Protein AF-A0A673BYY7-F1 (afdb_monomer_lite)

InterPro domains:
  IPR002110 Ankyrin repeat [PF12796] (5-66)
  IPR002110 Ankyrin repeat [PS50088] (9-31)
  IPR015868 Glutaminase [PTHR12544] (1-84)
  IPR036770 Ankyrin repeat-containing domain superfamily [G3DSA:1.25.40.20] (1-68)
  IPR036770 Ankyrin repeat-c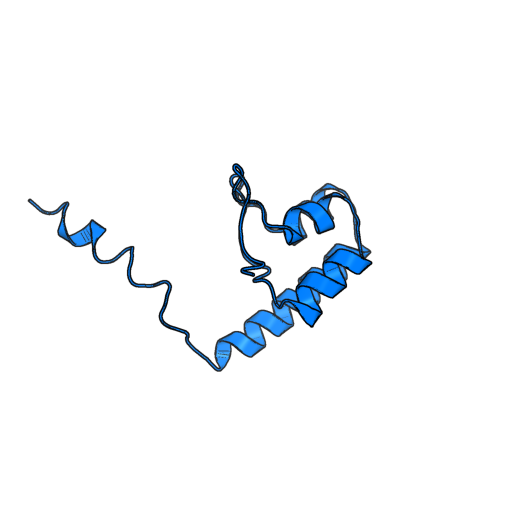ontaining domain superfamily [SSF48403] (2-66)

Foldseek 3Di:
DQQCDADPQSDGPLLVCLLVLPQVSNCCCCVPVVHDQCRATNVRDGSLNSNVVNVNVVSNVVSVVSNVVVVVVCVVDDDDDPPPPPVVVVVPPPD

pLDDT: mean 84.0, std 17.92, range [41.34, 98.12]

Organism: NCBI:txid375764

Radius of gyration: 15.54 Å; chains: 1; bounding box: 44×26×35 Å

Secondary structure (DSSP, 8-state):
--TT---TTS--HHHHHHHTT-HHHHHIIIIIS---TT-B-TTS-BHHHHHHHTT-HHHHHHHHHHHHHHHHHHTT-----SSHHHHHHHHHS--

Structure (mmCIF, N/CA/C/O backbone):
data_AF-A0A673BYY7-F1
#
_entry.id   AF-A0A673BYY7-F1
#
loop_
_atom_site.group_PDB
_atom_site.id
_atom_site.type_symbol
_atom_site.label_atom_id
_atom_site.label_alt_id
_atom_site.label_comp_id
_atom_site.label_asym_id
_atom_site.label_entity_id
_atom_site.label_seq_id
_atom_site.pdbx_PDB_ins_code
_atom_site.Cartn_x
_atom_site.Cartn_y
_atom_site.Cartn_z
_atom_site.occupancy
_atom_site.B_iso_or_equiv
_atom_site.auth_seq_id
_atom_site.auth_comp_id
_atom_site.auth_asym_id
_atom_site.auth_atom_id
_atom_site.pdbx_PDB_model_num
ATOM 1 N N . VAL A 1 1 ? -6.320 -15.601 7.754 1.00 60.47 1 VAL A N 1
ATOM 2 C CA . VAL A 1 1 ? -5.249 -15.413 6.747 1.00 60.47 1 VAL A CA 1
ATOM 3 C C . VAL A 1 1 ? -4.482 -14.168 7.152 1.00 60.47 1 VAL A C 1
ATOM 5 O O . VAL A 1 1 ? -5.141 -13.195 7.492 1.00 60.47 1 VAL A O 1
ATOM 8 N N . ASN A 1 2 ? -3.148 -14.215 7.218 1.00 74.31 2 ASN A N 1
ATOM 9 C CA . ASN A 1 2 ? -2.348 -13.025 7.517 1.00 74.31 2 ASN A CA 1
ATOM 10 C C . ASN A 1 2 ? -2.213 -12.188 6.233 1.00 74.31 2 ASN A C 1
ATOM 12 O O . ASN A 1 2 ? -1.622 -12.663 5.267 1.00 74.31 2 ASN A O 1
ATOM 16 N N . MET A 1 3 ? -2.791 -10.983 6.221 1.00 81.38 3 MET A N 1
ATOM 17 C CA . MET A 1 3 ? -2.795 -10.085 5.055 1.00 81.38 3 MET A CA 1
ATOM 18 C C . MET A 1 3 ? -1.505 -9.254 4.937 1.00 81.38 3 MET A C 1
ATOM 20 O O . MET A 1 3 ? -1.319 -8.557 3.945 1.00 81.38 3 MET A O 1
ATOM 24 N N . GLU A 1 4 ? -0.601 -9.357 5.915 1.00 80.75 4 GLU A N 1
ATOM 25 C CA . GLU A 1 4 ? 0.721 -8.715 5.915 1.00 80.75 4 GLU A CA 1
ATOM 26 C C . GLU A 1 4 ? 1.831 -9.648 5.409 1.00 80.75 4 GLU A C 1
ATOM 28 O O . GLU A 1 4 ? 3.016 -9.351 5.539 1.00 80.75 4 GLU A O 1
ATOM 33 N N . GLN A 1 5 ? 1.466 -10.804 4.847 1.00 86.44 5 GLN A N 1
ATOM 34 C CA . GLN A 1 5 ? 2.438 -11.722 4.269 1.00 8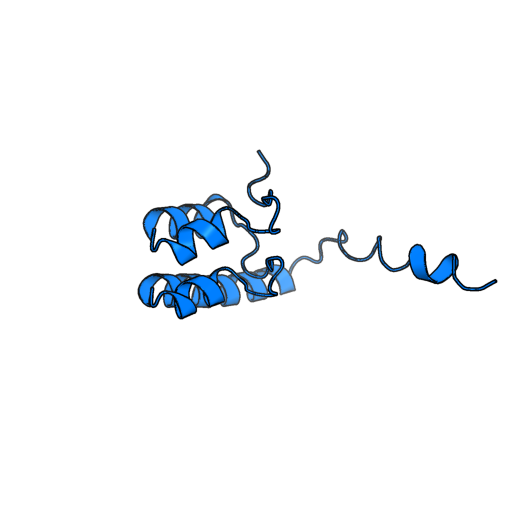6.44 5 GLN A CA 1
ATOM 35 C C . GLN A 1 5 ? 3.129 -11.073 3.063 1.00 86.44 5 GLN A C 1
ATOM 37 O O . GLN A 1 5 ? 2.477 -10.488 2.195 1.00 86.44 5 GLN A O 1
ATOM 42 N N . THR A 1 6 ? 4.454 -11.184 3.026 1.00 89.12 6 THR A N 1
ATOM 43 C CA . THR A 1 6 ? 5.288 -10.583 1.986 1.00 89.12 6 THR A CA 1
ATOM 44 C C . THR A 1 6 ? 5.770 -11.607 0.965 1.00 89.12 6 THR A C 1
ATOM 46 O O . THR A 1 6 ? 5.900 -12.794 1.274 1.00 89.12 6 THR A O 1
ATOM 49 N N . ASP A 1 7 ? 6.073 -11.136 -0.244 1.00 88.31 7 ASP A N 1
ATOM 50 C CA . ASP A 1 7 ? 6.764 -11.918 -1.271 1.00 88.31 7 ASP A CA 1
ATOM 51 C C . ASP A 1 7 ? 8.288 -12.018 -1.012 1.00 88.31 7 ASP A C 1
ATOM 53 O O . ASP A 1 7 ? 8.793 -11.641 0.050 1.00 88.31 7 ASP A O 1
ATOM 57 N N . TYR A 1 8 ? 9.031 -12.542 -1.996 1.00 88.06 8 TYR A N 1
ATOM 58 C CA . TYR A 1 8 ? 10.497 -12.649 -1.961 1.00 88.06 8 TYR A CA 1
ATOM 59 C C . TYR A 1 8 ? 11.225 -11.298 -1.873 1.00 88.06 8 TYR A C 1
ATOM 61 O O . TYR A 1 8 ? 12.371 -11.259 -1.424 1.00 88.06 8 TYR A O 1
ATOM 69 N N . ASP A 1 9 ? 10.580 -10.208 -2.290 1.00 89.56 9 ASP A N 1
ATOM 70 C CA . ASP A 1 9 ? 11.110 -8.846 -2.263 1.00 89.56 9 ASP A CA 1
ATOM 71 C C . ASP A 1 9 ? 10.621 -8.055 -1.035 1.00 89.56 9 ASP A C 1
ATOM 73 O O . ASP A 1 9 ? 10.769 -6.833 -0.975 1.00 89.56 9 ASP A O 1
ATOM 77 N N . SER A 1 10 ? 10.060 -8.746 -0.036 1.00 92.38 10 SER A N 1
ATOM 78 C CA . SER A 1 10 ? 9.444 -8.145 1.152 1.00 92.38 10 SER A CA 1
ATOM 79 C C . SER A 1 10 ? 8.258 -7.226 0.830 1.00 92.38 10 SER A C 1
ATOM 81 O O . SER A 1 10 ? 7.887 -6.385 1.647 1.00 92.38 10 SER A O 1
ATOM 83 N N . ARG A 1 11 ? 7.625 -7.383 -0.339 1.00 91.75 11 ARG A N 1
ATOM 84 C CA . ARG A 1 11 ? 6.459 -6.583 -0.724 1.00 91.75 11 ARG A CA 1
ATOM 85 C C . ARG A 1 11 ? 5.181 -7.238 -0.235 1.00 91.75 11 ARG A C 1
ATOM 87 O O . ARG A 1 11 ? 4.951 -8.428 -0.440 1.00 91.75 11 ARG A O 1
ATOM 94 N N . THR A 1 12 ? 4.329 -6.443 0.399 1.00 94.31 12 THR A N 1
ATOM 95 C CA . THR A 1 12 ? 2.959 -6.845 0.748 1.00 94.31 12 THR A CA 1
ATOM 96 C C . THR A 1 12 ? 2.017 -6.661 -0.441 1.00 94.31 12 THR A C 1
ATOM 98 O O . THR A 1 12 ? 2.329 -5.949 -1.398 1.00 94.31 12 THR A O 1
ATOM 101 N N . ALA A 1 13 ? 0.807 -7.221 -0.350 1.00 94.62 13 ALA A N 1
ATOM 102 C CA . ALA A 1 13 ? -0.254 -6.963 -1.327 1.00 94.62 13 ALA A CA 1
ATOM 103 C C . ALA A 1 13 ? -0.545 -5.458 -1.513 1.00 94.62 13 ALA A C 1
ATOM 105 O O . ALA A 1 13 ? -0.929 -5.040 -2.604 1.00 94.62 13 ALA A O 1
ATOM 106 N N . LEU A 1 14 ? -0.318 -4.643 -0.472 1.00 96.06 14 LEU A N 1
ATOM 107 C CA . LEU A 1 14 ? -0.511 -3.195 -0.524 1.00 96.06 14 LEU A CA 1
ATOM 108 C C . LEU A 1 14 ? 0.509 -2.502 -1.440 1.00 96.06 14 LEU A C 1
ATOM 110 O O . LEU A 1 14 ? 0.119 -1.596 -2.167 1.00 96.06 14 LEU A O 1
ATOM 114 N N . HIS A 1 15 ? 1.769 -2.953 -1.457 1.00 96.31 15 HIS A N 1
ATOM 115 C CA . HIS A 1 15 ? 2.794 -2.429 -2.372 1.00 96.31 15 HIS A CA 1
ATOM 116 C C . HIS A 1 15 ? 2.393 -2.674 -3.828 1.00 96.31 15 HIS A C 1
ATOM 118 O O . HIS A 1 15 ? 2.360 -1.753 -4.636 1.00 96.31 15 HIS A O 1
ATOM 124 N N . ILE A 1 16 ? 1.993 -3.911 -4.146 1.00 96.00 16 ILE A N 1
ATOM 125 C CA . ILE A 1 16 ? 1.605 -4.287 -5.511 1.00 96.00 16 ILE A CA 1
ATOM 126 C C . ILE A 1 16 ? 0.363 -3.504 -5.956 1.00 96.00 16 ILE A C 1
ATOM 128 O O . ILE A 1 16 ? 0.356 -2.928 -7.038 1.00 96.00 16 ILE A O 1
ATOM 132 N N . ALA A 1 17 ? -0.672 -3.423 -5.115 1.00 96.94 17 ALA A N 1
ATOM 133 C CA . ALA A 1 17 ? -1.885 -2.673 -5.444 1.00 96.94 17 ALA A CA 1
ATOM 134 C C . ALA A 1 17 ? -1.615 -1.173 -5.656 1.00 96.94 17 ALA A C 1
ATOM 136 O O . ALA A 1 17 ? -2.231 -0.550 -6.523 1.00 96.94 17 ALA A O 1
ATOM 137 N N . ALA A 1 18 ? -0.692 -0.603 -4.877 1.00 97.69 18 ALA A N 1
ATOM 138 C CA . ALA A 1 18 ? -0.305 0.795 -4.978 1.00 97.69 18 ALA A CA 1
ATOM 139 C C . ALA A 1 18 ? 0.533 1.089 -6.231 1.00 97.69 18 ALA A C 1
ATOM 141 O O . ALA A 1 18 ? 0.291 2.101 -6.888 1.00 97.69 18 ALA A O 1
ATOM 142 N N . ALA A 1 19 ? 1.453 0.189 -6.590 1.00 96.81 19 ALA A N 1
ATOM 143 C CA . ALA A 1 19 ? 2.274 0.283 -7.793 1.00 96.81 19 ALA A CA 1
ATOM 144 C C . ALA A 1 19 ? 1.464 0.129 -9.092 1.00 96.81 19 ALA A C 1
ATOM 146 O O . ALA A 1 19 ? 1.744 0.813 -10.068 1.00 96.81 19 ALA A O 1
ATOM 147 N N . GLU A 1 20 ? 0.451 -0.745 -9.097 1.00 97.19 20 GLU A N 1
ATOM 148 C CA . GLU A 1 20 ? -0.404 -1.014 -10.268 1.00 97.19 20 GLU A CA 1
ATOM 149 C C . G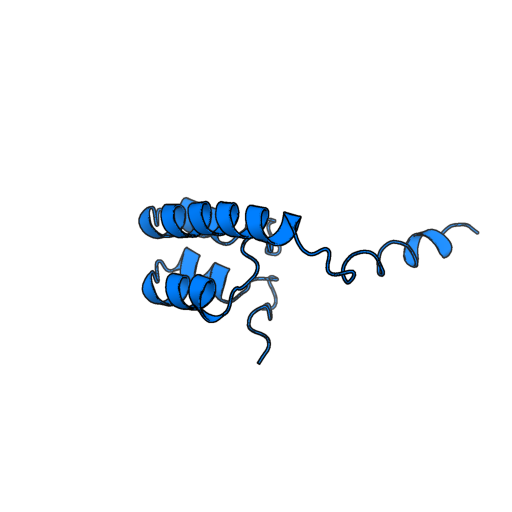LU A 1 20 ? -1.586 -0.032 -10.406 1.00 97.19 20 GLU A C 1
ATOM 151 O O . GLU A 1 20 ? -2.344 -0.080 -11.379 1.00 97.19 20 GLU A O 1
ATOM 156 N N . GLY A 1 21 ? -1.805 0.849 -9.426 1.00 96.81 21 GLY A N 1
ATOM 157 C CA . GLY A 1 21 ? -2.882 1.837 -9.501 1.00 96.81 21 GLY A CA 1
ATOM 158 C C . GLY A 1 21 ? -4.277 1.296 -9.161 1.00 96.81 21 GLY A C 1
ATOM 159 O O . GLY A 1 21 ? -5.278 1.880 -9.577 1.00 96.81 21 GLY A O 1
ATOM 160 N N . HIS A 1 22 ? -4.383 0.191 -8.418 1.00 97.81 22 HIS A N 1
ATOM 161 C CA . HIS A 1 22 ? -5.659 -0.458 -8.091 1.00 97.81 22 HIS A CA 1
ATOM 162 C C . HIS A 1 22 ? -6.315 0.143 -6.840 1.00 97.81 22 HIS A C 1
ATOM 164 O O . HIS A 1 22 ? -6.173 -0.369 -5.727 1.00 97.81 22 HIS A O 1
ATOM 170 N N . VAL A 1 23 ? -7.063 1.232 -7.031 1.00 97.25 23 VAL A N 1
ATOM 171 C CA . VAL A 1 23 ? -7.678 2.025 -5.951 1.00 97.25 23 VAL A CA 1
ATOM 172 C C . VAL A 1 23 ? -8.587 1.187 -5.048 1.00 97.25 23 VAL A C 1
ATOM 174 O O . VAL A 1 23 ? -8.468 1.254 -3.827 1.00 97.25 23 VAL A O 1
ATOM 177 N N . GLU A 1 24 ? -9.468 0.367 -5.617 1.00 97.12 24 GLU A N 1
ATOM 178 C CA . GLU A 1 24 ? -10.437 -0.432 -4.858 1.00 97.12 24 GLU A CA 1
ATOM 179 C C . GLU A 1 24 ? -9.745 -1.472 -3.972 1.00 97.12 24 GLU A C 1
ATOM 181 O O . GLU A 1 24 ? -10.173 -1.728 -2.846 1.00 97.12 24 GLU A O 1
ATOM 186 N N . VAL A 1 25 ? -8.642 -2.045 -4.462 1.00 96.94 25 VAL A N 1
ATOM 187 C CA . VAL A 1 25 ? -7.837 -3.013 -3.709 1.00 96.94 25 VAL A CA 1
ATOM 188 C C . VAL A 1 25 ? -7.112 -2.317 -2.563 1.00 96.94 25 VAL A C 1
ATOM 190 O O . VAL A 1 25 ? -7.092 -2.845 -1.453 1.00 96.94 25 VAL A O 1
ATOM 193 N N . VAL A 1 26 ? -6.567 -1.120 -2.797 1.00 97.00 26 VAL A N 1
ATOM 194 C CA . VAL A 1 26 ? -5.944 -0.316 -1.736 1.00 97.00 26 VAL A CA 1
ATOM 195 C C . VAL A 1 26 ? -6.956 -0.001 -0.638 1.00 97.00 26 VAL A C 1
ATOM 197 O O . VAL A 1 26 ? -6.660 -0.256 0.524 1.00 97.00 26 VAL A O 1
ATOM 200 N N . ILE A 1 27 ? -8.157 0.470 -0.992 1.00 95.94 27 ILE A N 1
ATOM 201 C CA . ILE A 1 27 ? -9.230 0.762 -0.026 1.00 95.94 27 ILE A CA 1
ATOM 202 C C . ILE A 1 27 ? -9.596 -0.493 0.773 1.00 95.94 27 ILE A C 1
ATOM 204 O O . ILE A 1 27 ? -9.690 -0.453 1.998 1.00 95.94 27 ILE A O 1
ATOM 208 N N . PHE A 1 28 ? -9.753 -1.636 0.103 1.00 96.25 28 PHE A N 1
ATOM 209 C CA . PHE A 1 28 ? -10.048 -2.892 0.785 1.00 96.25 28 PHE A CA 1
ATOM 210 C C . PHE A 1 28 ? -8.948 -3.274 1.791 1.00 96.25 28 PHE A C 1
ATOM 212 O O . PHE A 1 28 ? -9.240 -3.619 2.940 1.00 96.25 28 PHE A O 1
ATOM 219 N N . LEU A 1 29 ? -7.678 -3.176 1.391 1.00 94.81 29 LEU A N 1
ATOM 220 C CA . LEU A 1 29 ? -6.541 -3.535 2.239 1.00 94.81 29 LEU A CA 1
ATOM 221 C C . LEU A 1 29 ? -6.361 -2.584 3.434 1.00 94.81 29 LEU A C 1
ATOM 223 O O . LEU A 1 29 ? -6.007 -3.045 4.522 1.00 94.81 29 LEU A O 1
ATOM 227 N N . THR A 1 30 ? -6.626 -1.287 3.270 1.00 93.81 30 THR A N 1
ATOM 228 C CA . THR A 1 30 ? -6.486 -0.297 4.348 1.00 93.81 30 THR A CA 1
ATOM 229 C C . THR A 1 30 ? -7.689 -0.293 5.292 1.00 93.81 30 THR A C 1
ATOM 231 O O . THR A 1 30 ? -7.514 -0.352 6.511 1.00 93.81 30 THR A O 1
ATOM 234 N N . GLU A 1 31 ? -8.916 -0.280 4.768 1.00 92.25 31 GLU A N 1
ATOM 235 C CA . GLU A 1 31 ? -10.129 -0.155 5.584 1.00 92.25 31 GLU A CA 1
ATOM 236 C C . GLU A 1 31 ? -10.566 -1.483 6.206 1.00 92.25 31 GLU A C 1
ATOM 238 O O . GLU A 1 31 ? -10.940 -1.525 7.383 1.00 92.25 31 GLU A O 1
ATOM 243 N N . THR A 1 32 ? -10.510 -2.574 5.433 1.00 92.19 32 THR A N 1
ATOM 244 C CA . THR A 1 32 ? -11.019 -3.885 5.870 1.00 92.19 32 THR A CA 1
ATOM 245 C C . THR A 1 32 ? -9.931 -4.710 6.541 1.00 92.19 32 THR A C 1
ATOM 247 O O . THR A 1 32 ? -10.147 -5.255 7.623 1.00 92.19 32 THR A O 1
ATOM 250 N N . CYS A 1 33 ? -8.758 -4.817 5.913 1.00 90.56 33 CYS A N 1
ATOM 251 C CA . CYS A 1 33 ? -7.679 -5.671 6.418 1.00 90.56 33 CYS A CA 1
ATOM 252 C C . CYS A 1 33 ? -6.765 -4.976 7.430 1.00 90.56 33 CYS A C 1
ATOM 254 O O . CYS A 1 33 ? -6.077 -5.668 8.175 1.00 90.56 33 CYS A O 1
ATOM 256 N N . ARG A 1 34 ? -6.770 -3.638 7.461 1.00 90.38 34 ARG A N 1
ATOM 257 C CA . ARG A 1 34 ? -5.923 -2.799 8.319 1.00 90.38 34 ARG A CA 1
ATOM 258 C C . ARG A 1 34 ? -4.438 -3.168 8.286 1.00 90.38 34 ARG A C 1
ATOM 260 O O . ARG A 1 34 ? -3.793 -3.266 9.326 1.00 90.38 34 ARG A O 1
ATOM 267 N N . VAL A 1 35 ? -3.921 -3.391 7.080 1.00 91.38 35 VAL A N 1
ATOM 268 C CA . VAL A 1 35 ? -2.506 -3.717 6.849 1.00 91.38 35 VAL A CA 1
ATOM 269 C C . VAL A 1 35 ? -1.629 -2.536 7.249 1.00 91.38 35 VAL A C 1
ATOM 271 O O . VAL A 1 35 ? -1.932 -1.401 6.886 1.00 91.38 35 VAL A O 1
ATOM 274 N N . ASN A 1 36 ? -0.514 -2.792 7.934 1.00 92.12 36 ASN A N 1
ATOM 275 C CA . ASN A 1 36 ? 0.432 -1.750 8.306 1.00 92.12 36 ASN A CA 1
ATOM 276 C C . ASN A 1 36 ? 0.980 -1.008 7.060 1.00 92.12 36 ASN A C 1
ATOM 278 O O . ASN A 1 36 ? 1.688 -1.608 6.241 1.00 92.12 36 ASN A O 1
ATOM 282 N N . PRO A 1 37 ? 0.713 0.307 6.916 1.00 93.38 37 PRO A N 1
ATOM 283 C CA . PRO A 1 37 ? 1.100 1.077 5.735 1.00 93.38 37 PRO A CA 1
ATOM 284 C C . PRO A 1 37 ? 2.557 1.563 5.760 1.00 93.38 37 PRO A C 1
ATOM 286 O O . PRO A 1 37 ? 2.990 2.239 4.827 1.00 93.38 37 PRO A O 1
ATOM 289 N N . PHE A 1 38 ? 3.301 1.267 6.830 1.00 94.31 38 PHE A N 1
ATOM 290 C CA . PHE A 1 38 ? 4.706 1.645 7.009 1.00 94.31 38 PHE A CA 1
ATOM 291 C C . PHE A 1 38 ? 5.677 0.490 6.756 1.00 94.31 38 PHE A C 1
ATOM 293 O O . PHE A 1 38 ? 6.889 0.667 6.908 1.00 94.31 38 PHE A O 1
ATOM 300 N N . LEU A 1 39 ? 5.166 -0.695 6.405 1.00 92.38 39 LEU A N 1
ATOM 301 C CA . LEU A 1 39 ? 6.014 -1.807 5.993 1.00 92.38 39 LEU A CA 1
ATOM 302 C C . LEU A 1 39 ? 6.811 -1.404 4.757 1.00 92.38 39 LEU A C 1
ATOM 304 O O . LEU A 1 39 ? 6.265 -0.794 3.840 1.00 92.38 39 LEU A O 1
ATOM 308 N N . LYS A 1 40 ? 8.097 -1.747 4.775 1.00 93.94 40 LYS A N 1
ATOM 309 C CA . LYS A 1 40 ? 9.040 -1.433 3.709 1.00 93.94 40 LYS A CA 1
ATOM 310 C C . LYS A 1 40 ? 9.439 -2.690 2.965 1.00 93.94 40 LYS A C 1
ATOM 312 O O . LYS A 1 40 ? 9.676 -3.728 3.587 1.00 93.94 40 LYS A O 1
ATOM 317 N N . ASP A 1 41 ? 9.568 -2.556 1.659 1.00 93.75 41 ASP A N 1
ATOM 318 C CA . ASP A 1 41 ? 10.121 -3.580 0.791 1.00 93.75 41 ASP A CA 1
ATOM 319 C C . ASP A 1 41 ? 11.658 -3.670 0.891 1.00 93.75 41 ASP A C 1
ATOM 321 O O . ASP A 1 41 ? 12.313 -2.985 1.688 1.00 93.75 41 ASP A O 1
ATOM 325 N N . ARG A 1 42 ? 12.270 -4.529 0.066 1.00 94.31 42 ARG A N 1
ATOM 326 C CA . ARG A 1 42 ? 13.733 -4.697 0.026 1.00 94.31 42 ARG A CA 1
ATOM 327 C C . ARG A 1 42 ? 14.508 -3.452 -0.419 1.00 94.31 42 ARG A C 1
ATOM 329 O O . ARG A 1 42 ? 15.719 -3.403 -0.204 1.00 94.31 42 A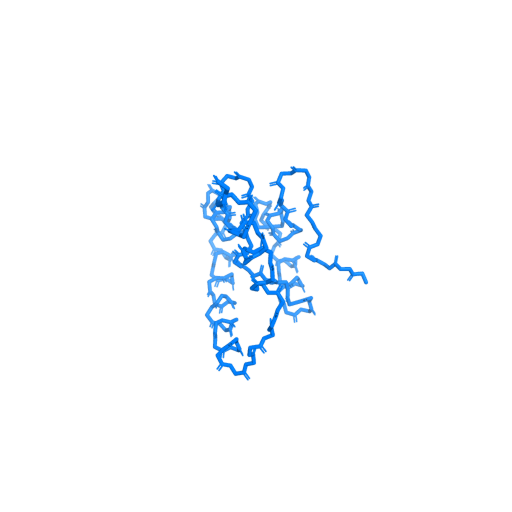RG A O 1
ATOM 336 N N . TRP A 1 43 ? 13.856 -2.503 -1.085 1.00 93.19 43 TRP A N 1
ATOM 337 C CA . TRP A 1 43 ? 14.454 -1.251 -1.549 1.00 93.19 43 TRP A CA 1
ATOM 338 C C . TRP A 1 43 ? 14.248 -0.114 -0.541 1.00 93.19 43 TRP A C 1
ATOM 340 O O . TRP A 1 43 ? 14.844 0.952 -0.688 1.00 93.19 43 TRP A O 1
ATOM 350 N N . GLY A 1 44 ? 13.494 -0.368 0.532 1.00 94.56 44 GLY A N 1
ATOM 351 C CA . GLY A 1 44 ? 13.192 0.601 1.577 1.00 94.56 44 GLY A CA 1
ATOM 352 C C . GLY A 1 44 ? 11.982 1.480 1.265 1.00 94.56 44 GLY A C 1
ATOM 353 O O . GLY A 1 44 ? 11.750 2.430 2.020 1.00 94.56 44 GLY A O 1
ATOM 354 N N . ASN A 1 45 ? 11.236 1.153 0.208 1.00 95.69 45 ASN A N 1
ATOM 355 C CA . ASN A 1 45 ? 10.018 1.836 -0.202 1.00 95.69 45 ASN A CA 1
ATOM 356 C C . ASN A 1 45 ? 8.829 1.269 0.568 1.00 95.69 45 ASN A C 1
ATOM 358 O O . ASN A 1 45 ? 8.731 0.061 0.777 1.00 95.69 45 ASN A O 1
ATOM 362 N N . ALA A 1 46 ? 7.930 2.146 0.996 1.00 96.19 46 ALA A N 1
ATOM 363 C CA . ALA A 1 46 ? 6.593 1.773 1.425 1.00 96.19 46 ALA A CA 1
ATOM 364 C C . ALA A 1 46 ? 5.620 1.840 0.238 1.00 96.19 46 ALA A C 1
ATOM 366 O O . ALA A 1 46 ? 5.889 2.485 -0.774 1.00 96.19 46 ALA A O 1
ATOM 367 N N . ALA A 1 47 ? 4.422 1.276 0.399 1.00 96.25 47 ALA A N 1
ATOM 368 C CA . ALA A 1 47 ? 3.392 1.301 -0.644 1.00 96.25 47 ALA A CA 1
ATOM 369 C C . ALA A 1 47 ? 3.057 2.719 -1.160 1.00 96.25 47 ALA A C 1
ATOM 371 O O . ALA A 1 47 ? 2.686 2.893 -2.319 1.00 96.25 47 ALA A O 1
ATOM 372 N N . VAL A 1 48 ? 3.197 3.753 -0.319 1.00 97.56 48 VAL A N 1
ATOM 373 C CA . VAL A 1 48 ? 2.999 5.149 -0.745 1.00 97.56 48 VAL A CA 1
ATOM 374 C C . VAL A 1 48 ? 4.105 5.633 -1.684 1.00 97.56 48 VAL A C 1
ATOM 376 O O . VAL A 1 48 ? 3.813 6.376 -2.620 1.00 97.56 48 VAL A O 1
ATOM 379 N N . ASP A 1 49 ? 5.346 5.192 -1.470 1.00 97.56 49 ASP A N 1
ATOM 380 C CA . ASP A 1 49 ? 6.491 5.548 -2.308 1.00 97.56 49 ASP A CA 1
ATOM 381 C C . ASP A 1 49 ? 6.338 4.920 -3.696 1.00 97.56 49 ASP A C 1
ATOM 383 O O . ASP A 1 49 ? 6.542 5.601 -4.702 1.00 97.56 49 ASP A O 1
ATOM 387 N N . ASP A 1 50 ? 5.866 3.671 -3.757 1.00 96.56 50 ASP A N 1
ATOM 388 C CA . ASP A 1 50 ? 5.524 3.003 -5.015 1.00 96.56 50 ASP A CA 1
ATOM 389 C C . ASP A 1 50 ? 4.426 3.780 -5.764 1.00 96.56 50 ASP A C 1
ATOM 391 O O . ASP A 1 50 ? 4.594 4.142 -6.930 1.00 96.56 50 ASP A O 1
ATOM 395 N N . ALA A 1 51 ? 3.325 4.140 -5.091 1.00 97.75 51 ALA A N 1
ATOM 396 C CA . ALA A 1 51 ? 2.263 4.941 -5.709 1.00 97.75 51 ALA A CA 1
ATOM 397 C C . ALA A 1 51 ? 2.766 6.302 -6.223 1.00 97.75 51 ALA A C 1
ATOM 399 O O . ALA A 1 51 ? 2.327 6.759 -7.281 1.00 97.75 51 ALA A O 1
ATOM 400 N N . MET A 1 52 ? 3.688 6.954 -5.506 1.00 97.62 52 MET A N 1
ATOM 401 C CA . MET A 1 52 ? 4.320 8.197 -5.960 1.00 97.62 52 MET A CA 1
ATOM 402 C C . MET A 1 52 ? 5.212 7.966 -7.183 1.00 97.62 52 MET A C 1
ATOM 404 O O . MET A 1 52 ? 5.151 8.748 -8.132 1.00 97.62 52 MET A O 1
ATOM 408 N N . GLN A 1 53 ? 6.008 6.893 -7.184 1.00 96.81 53 GLN A N 1
ATOM 409 C CA . GLN A 1 53 ? 6.924 6.550 -8.271 1.00 96.81 53 GLN A CA 1
ATOM 410 C C . GLN A 1 53 ? 6.183 6.300 -9.589 1.00 96.81 53 GLN A C 1
ATOM 412 O O . GLN A 1 53 ? 6.634 6.756 -10.641 1.00 96.81 53 GLN A O 1
ATOM 417 N N . PHE A 1 54 ? 5.036 5.621 -9.531 1.00 96.25 54 PHE A N 1
ATOM 418 C CA . PHE A 1 54 ? 4.202 5.329 -10.701 1.00 96.25 54 PHE A CA 1
ATOM 419 C C . PHE A 1 54 ? 3.158 6.422 -11.007 1.00 96.25 54 PHE A C 1
ATOM 421 O O . PHE A 1 54 ? 2.465 6.354 -12.021 1.00 96.25 54 PHE A O 1
ATOM 428 N N . GLY A 1 55 ? 3.073 7.479 -10.188 1.00 96.88 55 GLY A N 1
ATOM 429 C CA . GLY A 1 55 ? 2.218 8.646 -10.441 1.00 96.88 55 GLY A CA 1
ATOM 430 C C . GLY A 1 55 ? 0.736 8.454 -10.094 1.00 96.88 55 GLY A C 1
ATOM 431 O O . GLY A 1 55 ? -0.127 9.177 -10.601 1.00 96.88 55 GLY A O 1
ATOM 432 N N . HIS A 1 56 ? 0.409 7.508 -9.214 1.00 98.06 56 HIS A N 1
ATOM 433 C CA . HIS A 1 56 ? -0.954 7.209 -8.775 1.00 98.06 56 HIS A CA 1
ATOM 434 C C . HIS A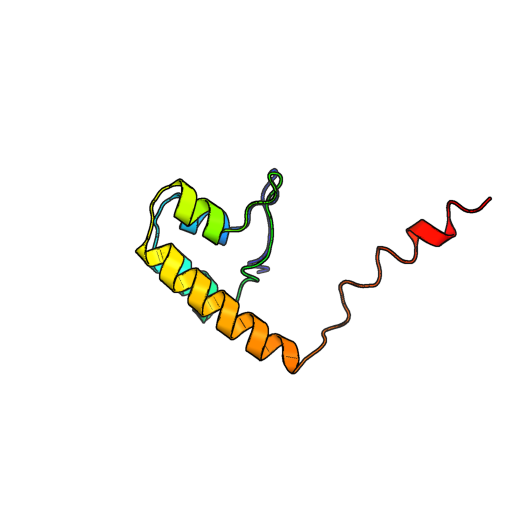 1 56 ? -1.424 8.152 -7.656 1.00 98.06 56 HIS A C 1
ATOM 436 O O . HIS A 1 56 ? -1.671 7.742 -6.523 1.00 98.06 56 HIS A O 1
ATOM 442 N N . ASN A 1 57 ? -1.598 9.437 -7.984 1.00 97.25 57 ASN A N 1
ATOM 443 C CA . ASN A 1 57 ? -1.894 10.509 -7.017 1.00 97.25 57 ASN A CA 1
ATOM 444 C C . ASN A 1 57 ? -3.104 10.236 -6.103 1.00 97.25 57 ASN A C 1
ATOM 446 O O . ASN A 1 57 ? -3.071 10.579 -4.924 1.00 97.25 57 ASN A O 1
ATOM 450 N N . VAL A 1 58 ? -4.161 9.602 -6.624 1.00 97.56 58 VAL A N 1
ATOM 451 C CA . VAL A 1 58 ? -5.354 9.246 -5.830 1.00 97.56 58 VAL A CA 1
ATOM 452 C C . VAL A 1 58 ? -4.990 8.266 -4.713 1.00 97.56 58 VAL A C 1
ATOM 454 O O . VAL A 1 58 ? -5.397 8.447 -3.568 1.00 97.56 58 VAL A O 1
ATOM 457 N N . ILE A 1 59 ? -4.175 7.260 -5.029 1.00 98.06 59 ILE A N 1
ATOM 458 C CA . ILE A 1 59 ? -3.708 6.262 -4.065 1.00 98.06 59 ILE A CA 1
ATOM 459 C C . ILE A 1 59 ? -2.763 6.897 -3.053 1.00 98.06 59 ILE A C 1
ATOM 461 O O . ILE A 1 59 ? -2.874 6.610 -1.865 1.00 98.06 59 ILE A O 1
ATOM 465 N N . VAL A 1 60 ? -1.886 7.801 -3.496 1.00 98.12 60 VAL A N 1
ATOM 466 C CA . VAL A 1 60 ? -1.008 8.558 -2.596 1.00 98.12 60 VAL A CA 1
ATOM 467 C C . VAL A 1 60 ? -1.831 9.295 -1.539 1.00 98.12 60 VAL A C 1
ATOM 469 O O . VAL A 1 60 ? -1.538 9.167 -0.354 1.00 98.12 60 VAL A O 1
ATOM 472 N N . SER A 1 61 ? -2.894 10.000 -1.939 1.00 97.75 61 SER A N 1
ATOM 473 C CA . SER A 1 61 ? -3.771 10.698 -0.989 1.00 97.75 61 SER A CA 1
ATOM 474 C C . SER A 1 61 ? -4.447 9.744 0.002 1.00 97.75 61 SER A C 1
ATOM 476 O O . SER A 1 61 ? -4.485 10.036 1.195 1.00 97.75 61 SER A O 1
ATOM 478 N N . ILE A 1 62 ? -4.935 8.589 -0.467 1.00 97.19 62 ILE A N 1
ATOM 479 C CA . ILE A 1 62 ? -5.557 7.569 0.394 1.00 97.19 62 ILE A CA 1
ATOM 480 C C . ILE A 1 62 ? -4.541 7.021 1.405 1.00 97.19 62 ILE A C 1
ATOM 482 O O . ILE A 1 62 ? -4.829 6.957 2.598 1.00 97.19 62 ILE A O 1
ATOM 486 N N . LEU A 1 63 ? -3.347 6.642 0.943 1.00 97.00 63 LEU A N 1
ATOM 487 C CA . LEU A 1 63 ? -2.312 6.049 1.788 1.00 97.00 63 LEU A CA 1
ATOM 488 C C . LEU A 1 63 ? -1.750 7.046 2.804 1.00 97.00 63 LEU A C 1
ATOM 490 O O . LEU A 1 63 ? -1.524 6.662 3.947 1.00 97.00 63 LEU A O 1
ATOM 494 N N . GLN A 1 64 ? -1.566 8.314 2.430 1.00 96.75 64 GLN A N 1
ATOM 495 C CA . GLN A 1 64 ? -1.111 9.359 3.354 1.00 96.75 64 GLN A CA 1
ATOM 496 C C . GLN A 1 64 ? -2.124 9.616 4.474 1.00 96.75 64 GLN A C 1
ATOM 498 O O . GLN A 1 64 ? -1.742 9.692 5.643 1.00 96.75 64 GLN A O 1
ATOM 503 N N . GLU A 1 65 ? -3.415 9.707 4.142 1.00 95.94 65 GLU A N 1
ATOM 504 C CA . GLU A 1 65 ? -4.455 9.861 5.163 1.00 95.94 65 GLU A CA 1
ATOM 505 C C . GLU A 1 65 ? -4.532 8.619 6.054 1.00 95.94 65 GLU A C 1
ATOM 507 O O . GLU A 1 65 ? -4.601 8.723 7.279 1.00 95.94 65 GLU A O 1
ATOM 512 N N . TYR A 1 66 ? -4.429 7.431 5.458 1.00 95.62 66 TYR A N 1
ATOM 513 C CA . TYR A 1 66 ? -4.414 6.189 6.214 1.00 95.62 66 TYR A CA 1
ATOM 514 C C . TYR A 1 66 ? -3.209 6.089 7.162 1.00 95.62 66 TYR A C 1
ATOM 516 O O . TYR A 1 66 ? -3.378 5.702 8.315 1.00 95.62 66 TYR A O 1
ATOM 524 N N . GLN A 1 67 ? -2.011 6.505 6.738 1.00 94.94 67 GLN A N 1
ATOM 525 C CA . GLN A 1 67 ? -0.820 6.579 7.592 1.00 94.94 67 GLN A CA 1
ATOM 526 C C . GLN A 1 67 ? -1.027 7.509 8.794 1.00 94.94 67 GLN A C 1
ATOM 528 O O . GLN A 1 67 ? -0.663 7.143 9.914 1.00 94.94 67 GLN A O 1
ATOM 533 N N . ARG A 1 68 ? -1.652 8.675 8.583 1.00 94.38 68 ARG A N 1
ATOM 534 C CA . ARG A 1 68 ? -1.991 9.627 9.651 1.00 94.38 68 ARG A CA 1
ATOM 535 C C . ARG A 1 68 ? -2.919 8.986 10.688 1.00 94.38 68 ARG A C 1
ATOM 537 O O . ARG A 1 68 ? -2.625 9.001 11.883 1.00 94.38 68 ARG A O 1
ATOM 544 N N . ILE A 1 69 ? -3.996 8.351 10.225 1.00 92.25 69 ILE A N 1
ATOM 545 C CA . ILE A 1 69 ? -4.958 7.645 11.086 1.00 92.25 69 ILE A CA 1
ATOM 546 C C . ILE A 1 69 ? -4.280 6.479 11.821 1.00 92.25 69 ILE A C 1
ATOM 548 O O . ILE A 1 69 ? -4.515 6.267 13.012 1.00 92.25 69 ILE A O 1
ATOM 552 N N . TYR A 1 70 ? -3.408 5.737 11.136 1.00 90.25 70 TYR A N 1
ATOM 553 C CA . TYR A 1 70 ? -2.687 4.611 11.718 1.00 90.25 70 TYR A CA 1
ATOM 554 C C . TYR A 1 70 ? -1.782 5.069 12.872 1.00 90.25 70 TYR A C 1
ATOM 556 O O . TYR A 1 70 ? -1.820 4.469 13.948 1.00 90.25 70 TYR A O 1
ATOM 564 N N . SER A 1 71 ? -1.034 6.169 12.711 1.00 88.88 71 SER A N 1
ATOM 565 C CA . SER A 1 71 ? -0.210 6.730 13.793 1.00 88.88 71 SER A CA 1
ATOM 566 C C . SER A 1 71 ? -1.025 7.229 14.990 1.00 88.88 71 SER A C 1
ATOM 568 O O . SER A 1 71 ? -0.606 7.045 16.138 1.00 88.88 71 SER A O 1
ATOM 570 N N . ASP A 1 72 ? -2.209 7.793 14.739 1.00 84.69 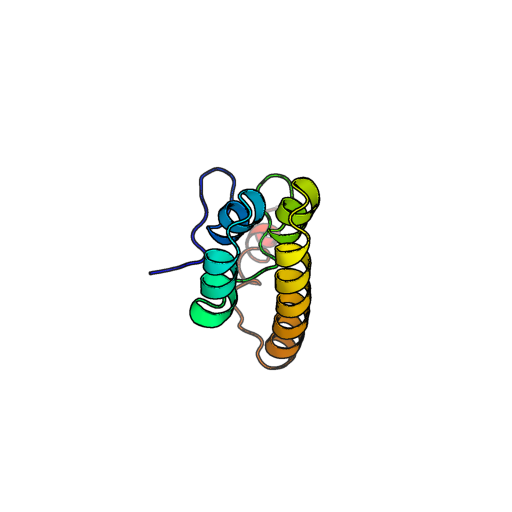72 ASP A N 1
ATOM 571 C CA . ASP A 1 72 ? -3.121 8.240 15.796 1.00 84.69 72 ASP A CA 1
ATOM 572 C C . ASP A 1 72 ? -3.638 7.038 16.607 1.00 84.69 72 ASP A C 1
ATOM 574 O O . ASP A 1 72 ? -3.681 7.073 17.837 1.00 84.69 72 ASP A O 1
ATOM 578 N N . SER A 1 73 ? -3.960 5.930 15.929 1.00 76.69 73 SER A N 1
ATOM 579 C CA . SER A 1 73 ? -4.442 4.705 16.580 1.00 76.69 73 SER A CA 1
ATOM 580 C C . SER A 1 73 ? -3.355 3.976 17.382 1.00 76.69 73 SER A C 1
ATOM 582 O O . SER A 1 73 ? -3.619 3.493 18.487 1.00 76.69 73 SER A O 1
ATOM 584 N N . ASN A 1 74 ? -2.109 3.978 16.895 1.00 64.94 74 ASN A N 1
ATOM 585 C CA . ASN A 1 74 ? -0.987 3.303 17.551 1.00 64.94 74 ASN A CA 1
ATOM 586 C C . ASN A 1 74 ? -0.473 4.050 18.799 1.00 64.94 74 ASN A C 1
ATOM 588 O O . ASN A 1 74 ? 0.210 3.462 19.633 1.00 64.94 74 ASN A O 1
ATOM 592 N N . SER A 1 75 ? -0.851 5.322 18.983 1.00 57.53 75 SER A N 1
ATOM 593 C CA . SER A 1 75 ? -0.570 6.085 20.212 1.00 57.53 75 SER A CA 1
ATOM 594 C C . SER A 1 75 ? -1.414 5.631 21.416 1.00 57.53 75 SER A C 1
ATOM 596 O O . SER A 1 75 ? -1.182 6.085 22.535 1.00 57.53 75 SER A O 1
ATOM 598 N N . THR A 1 76 ? -2.389 4.733 21.214 1.00 48.59 76 THR A N 1
ATOM 599 C CA . THR A 1 76 ? -3.281 4.233 22.279 1.00 48.59 76 THR A CA 1
ATOM 600 C C . THR A 1 76 ? -3.159 2.737 22.576 1.00 48.59 76 THR A C 1
ATOM 602 O O . THR A 1 76 ? -3.869 2.242 23.448 1.00 48.59 76 THR A O 1
ATOM 605 N N . CYS A 1 77 ? -2.257 1.999 21.922 1.00 47.97 77 CYS A N 1
ATOM 606 C CA . CYS A 1 77 ? -2.081 0.577 22.216 1.00 47.97 77 CYS A CA 1
ATOM 607 C C . CYS A 1 77 ? -0.696 0.079 21.779 1.00 47.97 77 CYS A C 1
ATOM 609 O O . CYS A 1 77 ? -0.510 -0.372 20.653 1.00 47.97 77 CYS A O 1
ATOM 611 N N . GLU A 1 78 ? 0.287 0.149 22.678 1.00 44.44 78 GLU A N 1
ATOM 612 C CA . GLU A 1 78 ? 1.541 -0.589 22.519 1.00 44.44 78 GLU A CA 1
ATOM 613 C C . GLU A 1 78 ? 1.227 -2.092 22.448 1.00 44.44 78 GLU A C 1
ATOM 615 O O . GLU A 1 78 ? 0.812 -2.696 23.435 1.00 44.44 78 GLU A O 1
ATOM 620 N N . THR A 1 79 ? 1.426 -2.719 21.288 1.00 41.34 79 THR A N 1
ATOM 621 C CA . THR A 1 79 ? 1.520 -4.183 21.184 1.00 41.34 79 THR A CA 1
ATOM 622 C C . THR A 1 79 ? 2.978 -4.575 20.953 1.00 41.34 79 THR A C 1
ATOM 624 O O . THR A 1 79 ? 3.469 -4.661 19.834 1.00 41.34 79 THR A O 1
ATOM 627 N N . GLU A 1 80 ? 3.677 -4.686 22.082 1.00 48.09 80 GLU A N 1
ATOM 628 C CA . GLU A 1 80 ? 4.727 -5.622 22.540 1.00 48.09 80 GLU A CA 1
ATOM 629 C C . GLU A 1 80 ? 5.503 -6.575 21.586 1.00 48.09 80 GLU A C 1
ATOM 631 O O . GLU A 1 80 ? 6.429 -7.228 22.062 1.00 48.09 80 GLU A O 1
ATOM 636 N N . GLU A 1 81 ? 5.275 -6.685 20.274 1.00 52.00 81 GLU A N 1
ATOM 637 C CA . GLU A 1 81 ? 5.888 -7.782 19.487 1.00 52.00 81 GLU A CA 1
ATOM 638 C C . GLU A 1 81 ? 7.168 -7.435 18.702 1.00 52.00 81 GLU A C 1
ATOM 640 O O . GLU A 1 81 ? 7.838 -8.338 18.200 1.00 52.00 81 GLU A O 1
ATOM 645 N N . GLN A 1 82 ? 7.613 -6.173 18.653 1.00 50.00 82 GLN A N 1
ATOM 646 C CA . GLN A 1 82 ? 8.803 -5.795 17.858 1.00 50.00 82 GLN A CA 1
ATOM 647 C C . GLN A 1 82 ? 10.089 -5.488 18.652 1.00 50.00 82 GLN A C 1
ATOM 649 O O . GLN A 1 82 ? 11.103 -5.135 18.051 1.00 50.00 82 GLN A O 1
ATOM 654 N N . LYS A 1 83 ? 10.120 -5.680 19.981 1.00 50.94 83 LYS A N 1
ATOM 655 C CA . LYS A 1 83 ? 11.358 -5.514 20.784 1.00 50.94 83 LYS A CA 1
ATOM 656 C C . LYS A 1 83 ? 12.192 -6.791 20.979 1.00 50.94 83 LYS A C 1
ATOM 658 O O . LYS A 1 83 ? 13.372 -6.695 21.296 1.00 50.94 83 LYS A O 1
ATOM 663 N N . SER A 1 84 ? 11.637 -7.985 20.757 1.00 48.66 84 SER A N 1
ATOM 664 C CA . SER A 1 84 ? 12.270 -9.241 21.211 1.00 48.66 84 SER A CA 1
ATOM 665 C C . SER A 1 84 ? 13.505 -9.693 20.402 1.00 48.66 84 SER A C 1
ATOM 667 O O . SER A 1 84 ? 14.420 -10.320 20.944 1.00 48.66 84 SER A O 1
ATOM 669 N N . THR A 1 85 ? 13.606 -9.362 19.112 1.00 51.69 85 THR A N 1
ATOM 670 C CA . THR A 1 85 ? 14.676 -9.918 18.258 1.00 51.69 85 THR A CA 1
ATOM 671 C C . THR A 1 85 ? 16.014 -9.181 18.361 1.00 51.69 85 THR A C 1
ATOM 673 O O . THR A 1 85 ? 17.061 -9.793 18.141 1.00 51.69 85 THR A O 1
ATOM 676 N N . LEU A 1 86 ? 16.030 -7.902 18.758 1.00 49.78 86 LEU A N 1
ATOM 677 C CA . LEU A 1 86 ? 17.271 -7.118 18.835 1.00 49.78 86 LEU A CA 1
ATOM 678 C C . LEU A 1 86 ? 18.058 -7.342 20.141 1.00 49.78 86 LEU A C 1
ATOM 680 O O . LEU A 1 86 ? 19.290 -7.262 20.137 1.00 49.78 86 LEU A O 1
ATOM 684 N N . ASP A 1 87 ? 17.379 -7.661 21.245 1.00 55.62 87 ASP A N 1
ATOM 685 C CA . ASP A 1 87 ? 18.022 -7.826 22.557 1.00 55.62 87 ASP A CA 1
ATOM 686 C C . ASP A 1 87 ? 18.762 -9.168 22.699 1.00 55.62 87 ASP A C 1
ATOM 688 O O . ASP A 1 87 ? 19.744 -9.268 23.439 1.00 55.62 87 ASP A O 1
ATOM 692 N N . THR A 1 88 ? 18.378 -10.185 21.921 1.00 59.78 88 THR A N 1
ATOM 693 C CA . THR A 1 88 ? 19.030 -11.506 21.965 1.00 59.78 88 THR A CA 1
ATOM 694 C C . THR A 1 88 ? 20.368 -11.519 21.209 1.00 59.78 88 THR A C 1
ATOM 696 O O . THR A 1 88 ? 21.336 -12.116 21.681 1.00 59.78 88 THR A O 1
ATOM 699 N N . LEU A 1 89 ? 20.482 -10.785 20.094 1.00 57.09 89 LEU A N 1
ATOM 700 C CA . LEU A 1 89 ? 21.710 -10.729 19.280 1.00 57.09 89 LEU A CA 1
ATOM 701 C C . LEU A 1 89 ? 22.820 -9.863 19.895 1.00 57.09 89 LEU A C 1
ATOM 703 O O . LEU A 1 89 ? 24.003 -10.114 19.669 1.00 57.09 89 LEU A O 1
ATOM 707 N N . LYS A 1 90 ? 22.479 -8.868 20.722 1.00 60.19 90 LYS A N 1
ATOM 708 C CA . LYS A 1 90 ? 23.491 -8.065 21.436 1.00 60.19 90 LYS A CA 1
ATOM 709 C C . LYS A 1 90 ? 24.174 -8.838 22.567 1.00 60.19 90 LYS A C 1
ATOM 711 O O . LYS A 1 90 ? 25.282 -8.479 22.959 1.00 60.19 90 LYS A O 1
ATOM 716 N N . LYS A 1 91 ? 23.548 -9.904 23.079 1.00 57.16 91 LYS A N 1
ATOM 717 C CA . LYS A 1 91 ? 24.096 -10.717 24.174 1.00 57.16 91 LYS A CA 1
ATOM 718 C C . LYS A 1 91 ? 25.109 -11.764 23.696 1.00 57.16 91 LYS A C 1
ATOM 720 O O . LYS A 1 91 ? 25.962 -12.166 24.478 1.00 57.16 91 LYS A O 1
ATOM 725 N N . THR A 1 92 ? 25.059 -12.170 22.427 1.00 58.75 92 THR A N 1
ATOM 726 C CA . THR A 1 92 ? 25.924 -13.225 21.865 1.00 58.75 92 THR A CA 1
ATOM 727 C C . THR A 1 92 ? 27.253 -12.723 21.297 1.00 58.75 92 THR A C 1
ATOM 729 O O . THR A 1 92 ? 28.160 -13.523 21.103 1.00 58.75 92 THR A O 1
ATOM 732 N N . THR A 1 93 ? 27.401 -11.417 21.056 1.00 59.34 93 THR A N 1
ATOM 733 C CA . THR A 1 93 ? 28.598 -10.837 20.403 1.00 59.34 93 THR A CA 1
ATOM 734 C C . THR A 1 93 ? 29.572 -10.188 21.394 1.00 59.34 93 THR A C 1
ATOM 736 O O . THR A 1 93 ? 30.487 -9.476 20.997 1.00 59.34 93 THR A O 1
ATOM 739 N N . LYS A 1 94 ? 29.394 -10.412 22.701 1.00 59.06 94 LYS A N 1
ATOM 740 C CA . LYS A 1 94 ? 30.334 -9.954 23.731 1.00 59.06 94 LYS A CA 1
ATOM 741 C C . LYS A 1 94 ? 30.969 -11.157 24.432 1.00 59.06 94 LYS A C 1
ATOM 743 O O . LYS A 1 94 ? 30.652 -11.444 25.583 1.00 59.06 94 LYS A O 1
ATOM 748 N N . LEU A 1 95 ? 31.821 -11.863 23.690 1.00 49.88 95 LEU A N 1
ATOM 749 C CA . LEU A 1 95 ? 32.905 -12.689 24.227 1.00 49.88 95 LEU A CA 1
ATOM 750 C C . LEU A 1 95 ? 34.222 -11.963 23.960 1.00 49.88 95 LEU A C 1
ATOM 752 O O . LEU A 1 95 ? 34.371 -11.452 22.827 1.00 49.88 95 LEU A O 1
#

Sequence (95 aa):
VNMEQTDYDSRTALHIAAAEGHVEVVIFLTETCRVNPFLKDRWGNAAVDDAMQFGHNVIVSILQEYQRIYSDSNSTCETEEQKSTLDTLKKTTKL